Protein AF-A0A352V166-F1 (afdb_monomer_lite)

Structure (mmCIF, N/CA/C/O backbone):
data_AF-A0A352V166-F1
#
_entry.id   AF-A0A352V166-F1
#
loop_
_atom_site.group_PDB
_atom_site.id
_atom_site.type_symbol
_atom_site.label_atom_id
_atom_site.label_alt_id
_atom_site.label_comp_id
_atom_site.label_asym_id
_atom_site.label_entity_id
_atom_site.label_seq_id
_atom_site.pdbx_PDB_ins_code
_atom_site.Cartn_x
_atom_site.Cartn_y
_atom_site.Cartn_z
_atom_site.occupancy
_atom_site.B_iso_or_equiv
_atom_site.auth_seq_id
_atom_site.auth_comp_id
_atom_site.auth_asym_id
_atom_site.auth_atom_id
_atom_site.pdbx_PDB_model_num
ATOM 1 N N . MET A 1 1 ? -11.029 -11.689 23.098 1.00 53.31 1 MET A N 1
ATOM 2 C CA . MET A 1 1 ? -10.013 -11.714 22.024 1.00 53.31 1 MET A CA 1
ATOM 3 C C . MET A 1 1 ? -10.465 -12.757 21.020 1.00 53.31 1 MET A C 1
ATOM 5 O O . MET A 1 1 ? -10.627 -13.898 21.422 1.00 53.31 1 MET A O 1
ATOM 9 N N . ILE A 1 2 ? -10.786 -12.377 19.778 1.00 64.12 2 ILE A N 1
ATOM 10 C CA . ILE A 1 2 ? -11.103 -13.369 18.738 1.00 64.12 2 ILE A CA 1
ATOM 11 C C . ILE A 1 2 ? -9.780 -14.068 18.420 1.00 64.12 2 ILE A C 1
ATOM 13 O O . ILE A 1 2 ? -8.907 -13.467 17.798 1.00 64.12 2 ILE A O 1
ATOM 17 N N . ILE A 1 3 ? -9.601 -15.284 18.932 1.00 62.03 3 ILE A N 1
ATOM 18 C CA . ILE A 1 3 ? -8.465 -16.139 18.592 1.00 62.03 3 ILE A CA 1
ATOM 19 C C . ILE A 1 3 ? -8.775 -16.681 17.203 1.00 62.03 3 ILE A C 1
ATOM 21 O O . ILE A 1 3 ? -9.728 -17.432 17.018 1.00 62.03 3 ILE A O 1
ATOM 25 N N . ARG A 1 4 ? -8.032 -16.197 16.215 1.00 72.38 4 ARG A N 1
ATOM 26 C CA . ARG A 1 4 ? -8.092 -16.679 14.840 1.00 72.38 4 ARG A CA 1
ATOM 27 C C . ARG A 1 4 ? -6.852 -17.532 14.632 1.00 72.38 4 ARG A C 1
ATOM 29 O O . ARG A 1 4 ? -5.765 -17.085 15.007 1.00 72.38 4 ARG A O 1
ATOM 36 N N . ASP A 1 5 ? -7.002 -18.712 14.044 1.00 81.75 5 ASP A N 1
ATOM 37 C CA . ASP A 1 5 ? -5.846 -19.502 13.630 1.00 81.75 5 ASP A CA 1
ATOM 38 C C . ASP A 1 5 ? -4.987 -18.657 12.689 1.00 81.75 5 ASP A C 1
ATOM 40 O O . ASP A 1 5 ? -5.498 -18.000 11.774 1.00 81.75 5 ASP A O 1
ATOM 44 N N . LYS A 1 6 ? -3.685 -18.586 12.977 1.00 79.00 6 LYS A N 1
ATOM 45 C CA . LYS A 1 6 ? -2.766 -17.747 12.213 1.00 79.00 6 LYS A CA 1
ATOM 46 C C . LYS A 1 6 ? -2.494 -18.462 10.884 1.00 79.00 6 LYS A C 1
ATOM 48 O O . LYS A 1 6 ? -1.911 -19.544 10.923 1.00 79.00 6 LYS A O 1
ATOM 53 N N . PRO A 1 7 ? -2.915 -17.908 9.734 1.00 82.69 7 PRO A N 1
ATOM 54 C CA . PRO A 1 7 ? -2.663 -18.539 8.443 1.00 82.69 7 PRO A CA 1
ATOM 55 C C . PRO A 1 7 ? -1.157 -18.679 8.217 1.00 82.69 7 PRO A C 1
ATOM 57 O O . PRO A 1 7 ? -0.373 -17.840 8.681 1.00 82.69 7 PRO A O 1
ATOM 60 N N . SER A 1 8 ? -0.747 -19.738 7.517 1.00 87.94 8 SER A N 1
ATOM 61 C CA . SER A 1 8 ? 0.662 -19.919 7.191 1.00 87.94 8 SER A CA 1
ATOM 62 C C . SER A 1 8 ? 1.125 -18.826 6.211 1.00 87.94 8 SER A C 1
ATOM 64 O O . SER A 1 8 ? 0.308 -18.253 5.482 1.00 87.94 8 SER A O 1
ATOM 66 N N . PRO A 1 9 ? 2.432 -18.509 6.151 1.00 83.12 9 PRO A N 1
ATOM 67 C CA . PRO A 1 9 ? 2.951 -17.523 5.203 1.00 83.12 9 PRO A CA 1
ATOM 68 C C . PRO A 1 9 ? 2.604 -17.846 3.743 1.00 83.12 9 PRO A C 1
ATOM 70 O O . PRO A 1 9 ? 2.345 -16.934 2.964 1.00 83.12 9 PRO A O 1
ATOM 73 N N . LEU A 1 10 ? 2.546 -19.133 3.385 1.00 85.19 10 LEU A N 1
ATOM 74 C CA . LEU A 1 10 ? 2.178 -19.577 2.040 1.00 85.19 10 LEU A CA 1
ATOM 75 C C . LEU A 1 10 ? 0.692 -19.346 1.748 1.00 85.19 10 LEU A C 1
ATOM 77 O O . LEU A 1 10 ? 0.355 -18.880 0.662 1.00 85.19 10 LEU A O 1
ATOM 81 N N . ASP A 1 11 ? -0.186 -19.574 2.727 1.00 84.75 11 ASP A N 1
ATOM 82 C CA . ASP A 1 11 ? -1.621 -19.300 2.575 1.00 84.75 11 ASP A CA 1
ATOM 83 C C . ASP A 1 11 ? -1.883 -17.811 2.328 1.00 84.75 11 ASP A C 1
ATOM 85 O O . ASP A 1 11 ? -2.780 -17.446 1.571 1.00 84.75 11 ASP A O 1
ATOM 89 N N . LEU A 1 12 ? -1.067 -16.940 2.931 1.00 83.56 12 LEU A N 1
ATOM 90 C CA . LEU A 1 12 ? -1.139 -15.494 2.727 1.00 83.56 12 LEU A CA 1
ATOM 91 C C . LEU A 1 12 ? -0.666 -15.069 1.331 1.00 83.56 12 LEU A C 1
ATOM 93 O O . LEU A 1 12 ? -1.251 -14.152 0.758 1.00 83.56 12 LEU A O 1
ATOM 97 N N . MET A 1 13 ? 0.348 -15.732 0.762 1.00 83.56 13 MET A N 1
ATOM 98 C CA . MET A 1 13 ? 0.849 -15.415 -0.584 1.00 83.56 13 MET A CA 1
ATOM 99 C C . MET A 1 13 ? -0.201 -15.666 -1.674 1.00 83.56 13 MET A C 1
ATOM 101 O O . MET A 1 13 ? -0.250 -14.928 -2.656 1.00 83.56 13 MET A O 1
ATOM 105 N N . PHE A 1 14 ? -1.060 -16.671 -1.485 1.00 86.19 14 PHE A N 1
ATOM 106 C CA . PHE A 1 14 ? -2.126 -17.024 -2.429 1.00 86.19 14 PHE A CA 1
ATOM 107 C C . PHE A 1 14 ? -3.520 -16.534 -1.998 1.00 86.19 14 PHE A C 1
ATOM 109 O O . PHE A 1 14 ? -4.521 -16.821 -2.660 1.00 86.19 14 PHE A O 1
ATOM 116 N N . ALA A 1 15 ? -3.613 -15.752 -0.919 1.00 86.19 15 ALA A N 1
ATOM 117 C CA . ALA A 1 15 ? -4.870 -15.175 -0.465 1.00 86.19 15 ALA A CA 1
ATOM 118 C C . ALA A 1 15 ? -5.311 -14.022 -1.384 1.00 86.19 15 ALA A C 1
ATOM 120 O O . ALA A 1 15 ? -4.881 -12.881 -1.241 1.00 86.19 15 ALA A O 1
ATOM 121 N N . LEU A 1 16 ? -6.223 -14.302 -2.320 1.00 82.62 16 LEU A N 1
ATOM 122 C CA . LEU A 1 16 ? -6.797 -13.274 -3.204 1.00 82.62 16 LEU A CA 1
ATOM 123 C C . LEU A 1 16 ? -7.907 -12.452 -2.532 1.00 82.62 16 LEU A C 1
ATOM 125 O O . LEU A 1 16 ? -8.122 -11.287 -2.868 1.00 82.62 16 LEU A O 1
ATOM 129 N N . ARG A 1 17 ? -8.630 -13.039 -1.572 1.00 81.69 17 ARG A N 1
ATOM 130 C CA . ARG A 1 17 ? -9.742 -12.367 -0.884 1.00 81.69 17 ARG A CA 1
ATOM 131 C C . ARG A 1 17 ? -9.201 -11.376 0.146 1.00 81.69 17 ARG A C 1
ATOM 133 O O . ARG A 1 17 ? -8.595 -11.782 1.129 1.00 81.69 17 ARG A O 1
ATOM 140 N N . GLY A 1 18 ? -9.459 -10.086 -0.073 1.00 83.38 18 GLY A N 1
ATOM 141 C CA . GLY A 1 18 ? -8.989 -9.008 0.806 1.00 83.38 18 GLY A CA 1
ATOM 142 C C . GLY A 1 18 ? -7.542 -8.569 0.559 1.00 83.38 18 GLY A C 1
ATOM 143 O O . GLY A 1 18 ? -7.023 -7.765 1.327 1.00 83.38 18 GLY A O 1
ATOM 144 N N . SER A 1 19 ? -6.900 -9.073 -0.501 1.00 88.69 19 SER A N 1
ATOM 145 C CA . SER A 1 19 ? -5.600 -8.582 -0.967 1.00 88.69 19 SER A CA 1
ATOM 146 C C . SER A 1 19 ? -5.756 -7.305 -1.795 1.00 88.69 19 SER A C 1
ATOM 148 O O . SER A 1 19 ? -6.806 -7.050 -2.382 1.00 88.69 19 SER A O 1
ATOM 150 N N . VAL A 1 20 ? -4.681 -6.521 -1.873 1.00 90.38 20 VAL A N 1
ATOM 151 C CA . VAL A 1 20 ? -4.572 -5.353 -2.762 1.00 90.38 20 VAL A CA 1
ATOM 152 C C . VAL A 1 20 ? -4.355 -5.791 -4.216 1.00 90.38 20 VAL A C 1
ATOM 154 O O . VAL A 1 20 ? -4.649 -5.033 -5.134 1.00 90.38 20 VAL A O 1
ATOM 157 N N . LEU A 1 21 ? -3.898 -7.029 -4.450 1.00 90.56 21 LEU A N 1
ATOM 158 C CA . LEU A 1 21 ? -3.531 -7.520 -5.780 1.00 90.56 21 LEU A CA 1
ATOM 159 C C . LEU A 1 21 ? -4.642 -7.347 -6.835 1.00 90.56 21 LEU A C 1
ATOM 161 O O . LEU A 1 21 ? -4.331 -6.790 -7.882 1.00 90.56 21 LEU A O 1
ATOM 165 N N . PRO A 1 22 ? -5.920 -7.724 -6.601 1.00 90.81 22 PRO A N 1
ATOM 166 C CA . PRO A 1 22 ? -6.977 -7.523 -7.597 1.00 90.81 22 PRO A CA 1
ATOM 167 C C . PRO A 1 22 ? -7.248 -6.046 -7.906 1.00 90.81 22 PRO A C 1
ATOM 169 O O . PRO A 1 22 ? -7.720 -5.733 -8.992 1.00 90.81 22 PRO A O 1
ATOM 172 N N . GLN A 1 23 ? -6.951 -5.147 -6.962 1.00 93.81 23 GLN A N 1
ATOM 173 C CA . GLN A 1 23 ? -7.154 -3.710 -7.127 1.00 93.81 23 GLN A CA 1
ATOM 174 C C . GLN A 1 23 ? -6.089 -3.072 -8.026 1.00 93.81 23 GLN A C 1
ATOM 176 O O . GLN A 1 23 ? -6.415 -2.123 -8.722 1.00 93.81 23 GLN A O 1
ATOM 181 N N . ILE A 1 24 ? -4.855 -3.594 -8.018 1.00 95.00 24 ILE A N 1
ATOM 182 C CA . ILE A 1 24 ? -3.724 -3.073 -8.812 1.00 95.00 24 ILE A CA 1
ATOM 183 C C . ILE A 1 24 ? -3.336 -3.974 -9.998 1.00 95.00 24 ILE A C 1
ATOM 185 O O . ILE A 1 24 ? -2.316 -3.757 -10.656 1.00 95.00 24 ILE A O 1
ATOM 189 N N . ALA A 1 25 ? -4.095 -5.048 -10.239 1.00 94.00 25 ALA A N 1
ATOM 190 C CA . ALA A 1 25 ? -3.760 -6.061 -11.239 1.00 94.00 25 ALA A CA 1
ATOM 191 C C . ALA A 1 25 ? -3.758 -5.496 -12.666 1.00 94.00 25 ALA A C 1
ATOM 193 O O . ALA A 1 25 ? -2.947 -5.923 -13.487 1.00 94.00 25 ALA A O 1
ATOM 194 N N . GLY A 1 26 ? -4.643 -4.537 -12.959 1.00 96.25 26 GLY A N 1
ATOM 195 C CA . GLY A 1 26 ? -4.715 -3.890 -14.268 1.00 96.25 26 GLY A CA 1
ATOM 196 C C . GLY A 1 26 ? -3.470 -3.055 -14.556 1.00 96.25 26 GLY A C 1
ATOM 197 O O . GLY A 1 26 ? -2.855 -3.201 -15.611 1.00 96.25 26 GLY A O 1
ATOM 198 N N . GLU A 1 27 ? -3.050 -2.240 -13.590 1.00 96.56 27 GLU A N 1
ATOM 199 C CA . GLU A 1 27 ? -1.855 -1.402 -13.670 1.00 96.56 27 GLU A CA 1
ATOM 200 C C . GLU A 1 27 ? -0.583 -2.249 -13.777 1.00 96.56 27 GLU A C 1
ATOM 202 O O . GLU A 1 27 ? 0.277 -1.969 -14.613 1.00 96.56 27 GLU A O 1
ATOM 207 N N . LEU A 1 28 ? -0.485 -3.324 -12.985 1.00 96.50 28 LEU A N 1
ATOM 208 C CA . LEU A 1 28 ? 0.605 -4.300 -13.079 1.00 96.50 28 LEU A CA 1
ATOM 209 C C . LEU A 1 28 ? 0.645 -4.972 -14.454 1.00 96.50 28 LEU A C 1
ATOM 211 O O . LEU A 1 28 ? 1.703 -5.034 -15.077 1.00 96.50 28 LEU A O 1
ATOM 215 N N . GLY A 1 29 ? -0.501 -5.457 -14.938 1.00 97.81 29 GLY A N 1
ATOM 216 C CA . GLY A 1 29 ? -0.604 -6.121 -16.235 1.00 97.81 29 GLY A CA 1
ATOM 217 C C . GLY A 1 29 ? -0.202 -5.201 -17.385 1.00 97.81 29 GLY A C 1
ATOM 218 O O . GLY A 1 29 ? 0.576 -5.599 -18.250 1.00 97.81 29 GLY A O 1
ATOM 219 N N . PHE A 1 30 ? -0.662 -3.949 -17.358 1.00 98.12 30 PHE A N 1
ATOM 220 C CA . PHE A 1 30 ? -0.275 -2.939 -18.338 1.00 98.12 30 PHE A CA 1
ATOM 221 C C . PHE A 1 30 ? 1.233 -2.652 -18.304 1.00 98.12 30 PHE A C 1
ATOM 223 O O . PHE A 1 30 ? 1.879 -2.663 -19.351 1.00 98.12 30 PHE A O 1
ATOM 230 N N . ALA A 1 31 ? 1.819 -2.464 -17.118 1.00 97.31 31 ALA A N 1
ATOM 231 C CA . ALA A 1 31 ? 3.255 -2.224 -16.977 1.00 97.31 31 ALA A CA 1
ATOM 232 C C . ALA A 1 31 ? 4.097 -3.396 -17.514 1.00 97.31 31 ALA A C 1
ATOM 234 O O . ALA A 1 31 ? 5.065 -3.176 -18.243 1.00 97.31 31 ALA A O 1
ATOM 235 N N . VAL A 1 32 ? 3.706 -4.640 -17.211 1.00 98.06 32 VAL A N 1
ATOM 236 C CA . VAL A 1 32 ? 4.367 -5.852 -17.726 1.00 98.06 32 VAL A CA 1
ATOM 237 C C . VAL A 1 32 ? 4.232 -5.953 -19.243 1.00 98.06 32 VAL A C 1
ATOM 239 O O . VAL A 1 32 ? 5.207 -6.283 -19.919 1.00 98.06 32 VAL A O 1
ATOM 242 N N . LEU A 1 33 ? 3.056 -5.645 -19.791 1.00 98.31 33 LEU A N 1
ATOM 243 C CA . LEU A 1 33 ? 2.819 -5.669 -21.231 1.00 98.31 33 LEU A CA 1
ATOM 244 C C . LEU A 1 33 ? 3.718 -4.662 -21.950 1.00 98.31 33 LEU A C 1
ATOM 246 O O . LEU A 1 33 ? 4.396 -5.031 -22.906 1.00 98.31 33 LEU A O 1
ATOM 250 N N . VAL A 1 34 ? 3.778 -3.419 -21.465 1.00 97.94 34 VAL A N 1
ATOM 251 C CA . VAL A 1 34 ? 4.638 -2.377 -22.042 1.00 97.94 34 VAL A CA 1
ATOM 252 C C . VAL A 1 34 ? 6.112 -2.764 -21.932 1.00 97.94 34 VAL A C 1
ATOM 254 O O . VAL A 1 34 ? 6.830 -2.698 -22.927 1.00 97.94 34 VAL A O 1
ATOM 257 N N . ALA A 1 35 ? 6.566 -3.226 -20.763 1.00 96.12 35 ALA A N 1
ATOM 258 C CA . ALA A 1 35 ? 7.950 -3.657 -20.568 1.00 96.12 35 ALA A CA 1
ATOM 259 C C . ALA A 1 35 ? 8.333 -4.804 -21.517 1.00 96.12 35 ALA A C 1
ATOM 261 O O . ALA A 1 35 ? 9.405 -4.787 -22.122 1.00 96.12 35 ALA A O 1
ATOM 262 N N . THR A 1 36 ? 7.432 -5.772 -21.694 1.00 97.50 36 THR A N 1
ATOM 263 C CA . THR A 1 36 ? 7.631 -6.905 -22.605 1.00 97.50 36 THR A CA 1
ATOM 264 C C . THR A 1 36 ? 7.660 -6.448 -24.061 1.00 97.50 36 THR A C 1
ATOM 266 O O . THR A 1 36 ? 8.524 -6.880 -24.817 1.00 97.50 36 THR A O 1
ATOM 269 N N . ALA A 1 37 ? 6.766 -5.540 -24.460 1.00 96.88 37 ALA A N 1
ATOM 270 C CA . ALA A 1 37 ? 6.744 -4.984 -25.810 1.00 96.88 37 ALA A CA 1
ATOM 271 C C . ALA A 1 37 ? 8.041 -4.228 -26.141 1.00 96.88 37 ALA A C 1
ATOM 273 O O . ALA A 1 37 ? 8.613 -4.436 -27.210 1.00 96.88 37 ALA A O 1
ATOM 274 N N . VAL A 1 38 ? 8.544 -3.412 -25.207 1.00 95.44 38 VAL A N 1
ATOM 275 C CA . VAL A 1 38 ? 9.826 -2.702 -25.354 1.00 95.44 38 VAL A CA 1
ATOM 276 C C . VAL A 1 38 ? 10.989 -3.688 -25.468 1.00 95.44 38 VAL A C 1
ATOM 278 O O . VAL A 1 38 ? 11.833 -3.530 -26.346 1.00 95.44 38 VAL A O 1
ATOM 281 N N . LEU A 1 39 ? 11.012 -4.736 -24.638 1.00 94.94 39 LEU A N 1
ATOM 282 C CA . LEU A 1 39 ? 12.040 -5.777 -24.700 1.00 94.94 39 LEU A CA 1
ATOM 283 C C . LEU A 1 39 ? 12.028 -6.524 -26.042 1.00 94.94 39 LEU A C 1
ATOM 285 O O . LEU A 1 39 ? 13.082 -6.785 -26.616 1.00 94.94 39 LEU A O 1
ATOM 289 N N . LEU A 1 40 ? 10.847 -6.877 -26.554 1.00 96.31 40 LEU A N 1
ATOM 290 C CA . LEU A 1 40 ? 10.722 -7.538 -27.854 1.00 96.31 40 LEU A CA 1
ATOM 291 C C . LEU A 1 40 ? 11.165 -6.618 -28.993 1.00 96.31 40 LEU A C 1
ATOM 293 O O . LEU A 1 40 ? 11.835 -7.080 -29.913 1.00 96.31 40 LEU A O 1
ATOM 297 N N . TRP A 1 41 ? 10.841 -5.327 -28.918 1.00 96.19 41 TRP A N 1
ATOM 298 C CA . TRP A 1 41 ? 11.278 -4.341 -29.904 1.00 96.19 41 TRP A CA 1
ATOM 299 C C . TRP A 1 41 ? 12.805 -4.217 -29.954 1.00 96.19 41 TRP A C 1
ATOM 301 O O . TRP A 1 41 ? 13.393 -4.326 -31.031 1.00 96.19 41 TRP A O 1
ATOM 311 N N . ASP A 1 42 ? 13.438 -4.061 -28.788 1.00 94.56 42 ASP A N 1
ATOM 312 C CA . ASP A 1 42 ? 14.895 -3.979 -28.635 1.00 94.56 42 ASP A CA 1
ATOM 313 C C . ASP A 1 42 ? 15.617 -5.200 -29.227 1.00 94.56 42 ASP A C 1
ATOM 315 O O . ASP A 1 42 ? 16.656 -5.075 -29.874 1.00 94.56 42 ASP A O 1
ATOM 319 N N . ARG A 1 43 ? 15.039 -6.397 -29.051 1.00 93.94 43 ARG A N 1
ATOM 320 C CA . ARG A 1 43 ? 15.643 -7.660 -29.498 1.00 93.94 43 ARG A CA 1
ATOM 321 C C . ARG A 1 43 ? 15.359 -8.033 -30.950 1.00 93.94 43 ARG A C 1
ATOM 323 O O . ARG A 1 43 ? 16.188 -8.717 -31.544 1.00 93.94 43 ARG A O 1
ATOM 330 N N . LEU A 1 44 ? 14.193 -7.673 -31.491 1.00 95.12 44 LEU A N 1
ATOM 331 C CA . LEU A 1 44 ? 13.716 -8.179 -32.786 1.00 95.12 44 LEU A CA 1
ATOM 332 C C . LEU A 1 44 ? 13.717 -7.136 -33.908 1.00 95.12 44 LEU A C 1
ATOM 334 O O . LEU A 1 44 ? 13.743 -7.528 -35.072 1.00 95.12 44 LEU A O 1
ATOM 338 N N . VAL A 1 45 ? 13.662 -5.838 -33.589 1.00 94.62 45 VAL A N 1
ATOM 339 C CA . VAL A 1 45 ? 13.555 -4.767 -34.596 1.00 94.62 45 VAL A CA 1
ATOM 340 C C . VAL A 1 45 ? 14.875 -4.017 -34.733 1.00 94.62 45 VAL A C 1
ATOM 342 O O . VAL A 1 45 ? 15.501 -4.053 -35.791 1.00 94.62 45 VAL A O 1
ATOM 345 N N . PHE A 1 46 ? 15.304 -3.333 -33.672 1.00 93.50 46 PHE A N 1
ATOM 346 C CA . PHE A 1 46 ? 16.568 -2.599 -33.630 1.00 93.50 46 PHE A CA 1
ATOM 347 C C . PHE A 1 46 ? 16.965 -2.332 -32.168 1.00 93.50 46 PHE A C 1
ATOM 349 O O . PHE A 1 46 ? 16.082 -1.973 -31.382 1.00 93.50 46 PHE A O 1
ATOM 356 N N . PRO A 1 47 ? 18.259 -2.448 -31.806 1.00 91.44 47 PRO A N 1
ATOM 357 C CA . PRO A 1 47 ? 18.720 -2.197 -30.444 1.00 91.44 47 PRO A CA 1
ATOM 358 C C . PRO A 1 47 ? 18.459 -0.751 -30.018 1.00 91.44 47 PRO A C 1
ATOM 360 O O . PRO A 1 47 ? 18.883 0.205 -30.671 1.00 91.44 47 PRO A O 1
ATOM 363 N N . LEU A 1 48 ? 17.775 -0.582 -28.893 1.00 90.69 48 LEU A N 1
ATOM 364 C CA . LEU A 1 48 ? 17.495 0.722 -28.315 1.00 90.69 48 LEU A CA 1
ATOM 365 C C . LEU A 1 48 ? 18.754 1.303 -27.644 1.00 90.69 48 LEU A C 1
ATOM 367 O O . LEU A 1 48 ? 19.612 0.566 -27.147 1.00 90.69 48 LEU A O 1
ATOM 371 N N . PRO A 1 49 ? 18.892 2.641 -27.593 1.00 90.19 49 PRO A N 1
ATOM 372 C CA . PRO A 1 49 ? 19.969 3.280 -26.850 1.00 90.19 49 PRO A CA 1
ATOM 373 C C . PRO A 1 49 ? 19.911 2.912 -25.366 1.00 90.19 49 PRO A C 1
ATOM 375 O O . PRO A 1 49 ? 18.845 2.926 -24.747 1.00 90.19 49 PRO A O 1
ATOM 378 N N . HIS A 1 50 ? 21.074 2.648 -24.775 1.00 85.69 50 HIS A N 1
ATOM 379 C CA . HIS A 1 50 ? 21.172 2.350 -23.352 1.00 85.69 50 HIS A CA 1
ATOM 380 C C . HIS A 1 50 ? 20.844 3.607 -22.544 1.00 85.69 50 HIS A C 1
ATOM 382 O O . HIS A 1 50 ? 21.545 4.618 -22.624 1.00 85.69 50 HIS A O 1
ATOM 388 N N . LEU A 1 51 ? 19.773 3.541 -21.758 1.00 86.62 51 LEU A N 1
ATOM 389 C CA . LEU A 1 51 ? 19.388 4.608 -20.843 1.00 86.62 51 LEU A CA 1
ATOM 390 C C . LEU A 1 51 ? 20.084 4.411 -19.496 1.00 86.62 51 LEU A C 1
ATOM 392 O O . LEU A 1 51 ? 20.192 3.295 -18.989 1.00 86.62 51 LEU A O 1
ATOM 396 N N . ASN A 1 52 ? 20.529 5.510 -18.892 1.00 90.44 52 ASN A N 1
ATOM 397 C CA . ASN A 1 52 ? 21.081 5.479 -17.545 1.00 90.44 52 ASN A CA 1
ATOM 398 C C . ASN A 1 52 ? 19.958 5.229 -16.520 1.00 90.44 52 ASN A C 1
ATOM 400 O O . ASN A 1 52 ? 18.979 5.975 -16.474 1.00 90.44 52 ASN A O 1
ATOM 404 N N . SER A 1 53 ? 20.114 4.209 -15.674 1.00 89.88 53 SER A N 1
ATOM 405 C CA . SER A 1 53 ? 19.148 3.851 -14.632 1.00 89.88 53 SER A CA 1
ATOM 406 C C . SER A 1 53 ? 19.255 4.705 -13.360 1.00 89.88 53 SER A C 1
ATOM 408 O O . SER A 1 53 ? 18.348 4.676 -12.527 1.00 89.88 53 SER A O 1
ATOM 410 N N . THR A 1 54 ? 20.328 5.485 -13.190 1.00 94.31 54 THR A N 1
ATOM 411 C CA . THR A 1 54 ? 20.590 6.278 -11.974 1.00 94.31 54 THR A CA 1
ATOM 412 C C . TH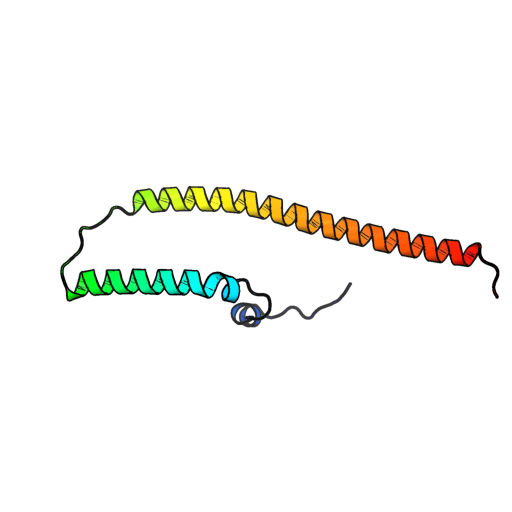R A 1 54 ? 19.447 7.225 -11.580 1.00 94.31 54 THR A C 1
ATOM 414 O O . THR A 1 54 ? 19.090 7.239 -10.399 1.00 94.31 54 THR A O 1
ATOM 417 N N . PRO A 1 55 ? 18.806 7.977 -12.499 1.00 93.75 55 PRO A N 1
ATOM 418 C CA . PRO A 1 55 ? 17.673 8.828 -12.134 1.00 93.75 55 PRO A CA 1
ATOM 419 C C . PRO A 1 55 ? 16.500 8.030 -11.548 1.00 93.75 55 PRO A C 1
ATOM 421 O O . PRO A 1 55 ? 15.873 8.469 -10.587 1.00 93.75 55 PRO A O 1
ATOM 4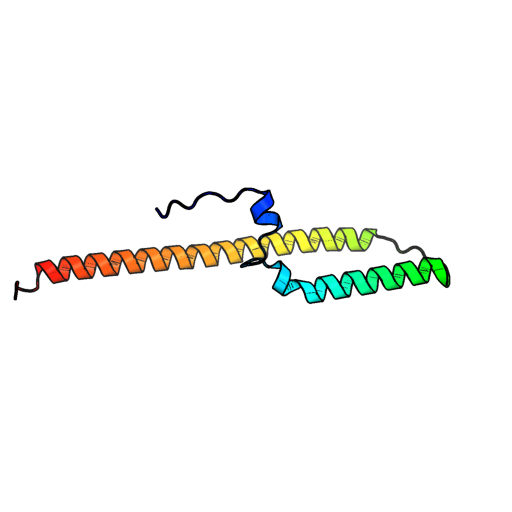24 N N . PHE A 1 56 ? 16.233 6.827 -12.066 1.00 92.88 56 PHE A N 1
ATOM 425 C CA . PHE A 1 56 ? 15.156 5.966 -11.569 1.00 92.88 56 PHE A CA 1
ATOM 426 C C . PHE A 1 56 ? 15.439 5.434 -10.164 1.00 92.88 56 PHE A C 1
ATOM 428 O O . PHE A 1 56 ? 14.518 5.338 -9.356 1.00 92.88 56 PHE A O 1
ATOM 435 N N . ALA A 1 57 ? 16.703 5.147 -9.841 1.00 94.19 57 ALA A N 1
ATOM 436 C CA . ALA A 1 57 ? 17.093 4.770 -8.484 1.00 94.19 57 ALA A CA 1
ATOM 437 C C . ALA A 1 57 ? 16.816 5.908 -7.487 1.00 94.19 57 ALA A C 1
ATOM 439 O O . ALA A 1 57 ? 16.245 5.669 -6.423 1.00 94.19 57 ALA A O 1
ATOM 440 N N . LEU A 1 58 ? 17.140 7.152 -7.859 1.00 96.56 58 LEU A N 1
ATOM 441 C CA . LEU A 1 58 ? 16.846 8.328 -7.036 1.00 96.56 58 LEU A CA 1
ATOM 442 C C . LEU A 1 58 ? 15.335 8.507 -6.823 1.00 96.56 58 LEU A C 1
ATOM 444 O O . LEU A 1 58 ? 14.893 8.704 -5.689 1.00 96.56 58 LEU A O 1
ATOM 448 N N . PHE A 1 59 ? 14.535 8.375 -7.887 1.00 96.25 59 PHE A N 1
ATOM 449 C CA . PHE A 1 59 ? 13.074 8.401 -7.774 1.00 96.25 59 PHE A CA 1
ATOM 450 C C . PHE A 1 59 ? 12.538 7.268 -6.892 1.00 96.25 59 PHE A C 1
ATOM 452 O O . PHE A 1 59 ? 11.627 7.502 -6.102 1.00 96.25 59 PHE A O 1
ATOM 459 N N . GLY A 1 60 ? 13.118 6.067 -6.972 1.00 95.69 60 GLY A N 1
ATOM 460 C CA . GLY A 1 60 ? 12.750 4.929 -6.128 1.00 95.69 60 GLY A CA 1
ATOM 461 C C . GLY A 1 60 ? 12.959 5.207 -4.639 1.00 95.69 60 GLY A C 1
ATOM 462 O O . GLY A 1 60 ? 12.062 4.962 -3.831 1.00 95.69 60 GLY A O 1
ATOM 463 N N . VAL A 1 61 ? 14.105 5.791 -4.276 1.00 97.00 61 VAL A N 1
ATOM 464 C CA . VAL A 1 61 ? 14.399 6.182 -2.889 1.00 97.00 61 VAL A CA 1
ATOM 465 C C . VAL A 1 61 ? 13.414 7.246 -2.411 1.00 97.00 61 VAL A C 1
ATOM 467 O O . VAL A 1 61 ? 12.790 7.067 -1.363 1.00 97.00 61 VAL A O 1
ATOM 470 N N . ALA A 1 62 ? 13.204 8.304 -3.198 1.00 97.25 62 ALA A N 1
ATOM 471 C CA . ALA A 1 62 ? 12.248 9.357 -2.864 1.00 97.25 62 ALA A CA 1
ATOM 472 C C . ALA A 1 62 ? 10.831 8.792 -2.666 1.00 97.25 62 ALA A C 1
ATOM 474 O O . ALA A 1 62 ? 10.189 9.062 -1.650 1.00 97.25 62 ALA A O 1
ATOM 475 N N . LEU A 1 63 ? 10.364 7.945 -3.589 1.00 97.50 63 LEU A N 1
ATOM 476 C CA . LEU A 1 63 ? 9.047 7.318 -3.515 1.00 97.50 63 LEU A CA 1
ATOM 477 C C . LEU A 1 63 ? 8.902 6.430 -2.274 1.00 97.50 63 LEU A C 1
ATOM 479 O O . LEU A 1 63 ? 7.869 6.498 -1.610 1.00 97.50 63 LEU A O 1
ATOM 483 N N . SER A 1 64 ? 9.924 5.640 -1.925 1.00 97.38 64 SER A N 1
ATOM 484 C CA . SER A 1 64 ? 9.885 4.794 -0.724 1.00 97.38 64 SER A CA 1
ATOM 485 C C . SER A 1 64 ? 9.739 5.609 0.563 1.00 97.38 64 SER A C 1
ATOM 487 O O . SER A 1 64 ? 8.971 5.230 1.449 1.00 97.38 64 SER A O 1
ATOM 489 N N . LEU A 1 65 ? 10.409 6.763 0.640 1.00 97.56 65 LEU A N 1
ATOM 490 C CA . LEU A 1 65 ? 10.353 7.643 1.799 1.00 97.56 65 LEU A CA 1
ATOM 491 C C . LEU A 1 65 ? 8.956 8.261 1.941 1.00 97.56 65 LEU A C 1
ATOM 493 O O . LEU A 1 65 ? 8.349 8.196 3.012 1.00 97.56 65 LEU A O 1
ATOM 497 N N . PHE A 1 66 ? 8.409 8.797 0.846 1.00 97.75 66 PHE A N 1
ATOM 498 C CA . PHE A 1 66 ? 7.052 9.349 0.840 1.00 97.75 66 PHE A CA 1
ATOM 499 C C . PHE A 1 66 ? 5.993 8.294 1.156 1.00 97.75 66 PHE A C 1
ATOM 501 O O . PHE A 1 66 ? 5.050 8.570 1.901 1.00 97.75 66 PHE A O 1
ATOM 508 N N . LEU A 1 67 ? 6.154 7.078 0.630 1.00 97.38 67 LEU A N 1
ATOM 509 C CA . LEU A 1 67 ? 5.253 5.972 0.926 1.00 97.38 67 LEU A CA 1
ATOM 510 C C . LEU A 1 67 ? 5.319 5.585 2.408 1.00 97.38 67 LEU A C 1
ATOM 512 O O . LEU A 1 67 ? 4.276 5.347 3.009 1.00 97.38 67 LEU A O 1
ATOM 516 N N . GLY A 1 68 ? 6.508 5.594 3.017 1.00 97.56 68 GLY A N 1
ATOM 517 C CA . GLY A 1 68 ? 6.685 5.369 4.452 1.00 97.56 68 GLY A CA 1
ATOM 518 C C . GLY A 1 68 ? 5.901 6.371 5.300 1.00 97.56 68 GLY A C 1
ATOM 519 O O . GLY A 1 68 ? 5.098 5.971 6.144 1.00 97.56 68 GLY A O 1
ATOM 520 N N . PHE A 1 69 ? 6.049 7.671 5.025 1.00 97.94 69 PHE A N 1
ATOM 521 C CA . PHE A 1 69 ? 5.287 8.709 5.730 1.00 97.94 69 PHE A CA 1
ATOM 522 C C . PHE A 1 69 ? 3.775 8.566 5.528 1.00 97.94 69 PHE A C 1
ATOM 524 O O . PHE A 1 69 ? 3.010 8.635 6.492 1.00 97.94 69 PHE A O 1
ATOM 531 N N . ARG A 1 70 ? 3.335 8.312 4.289 1.00 97.56 70 ARG A N 1
ATOM 532 C CA . ARG A 1 70 ? 1.917 8.119 3.965 1.00 97.56 70 ARG A CA 1
ATOM 533 C C . ARG A 1 70 ? 1.327 6.899 4.674 1.00 97.56 70 ARG A C 1
ATOM 535 O O . ARG A 1 70 ? 0.212 6.980 5.185 1.00 97.56 70 ARG A O 1
ATOM 542 N N . ASN A 1 71 ? 2.053 5.785 4.704 1.00 97.38 71 ASN A N 1
ATOM 543 C CA . ASN A 1 71 ? 1.597 4.548 5.331 1.00 97.38 71 ASN A CA 1
ATOM 544 C C . ASN A 1 71 ? 1.482 4.696 6.847 1.00 97.38 71 ASN A C 1
ATOM 546 O O . ASN A 1 71 ? 0.478 4.262 7.405 1.00 97.38 71 ASN A O 1
ATOM 550 N N . ASN A 1 72 ? 2.447 5.357 7.493 1.00 97.81 72 ASN A N 1
ATOM 551 C CA . ASN A 1 72 ? 2.387 5.635 8.929 1.00 97.81 72 ASN A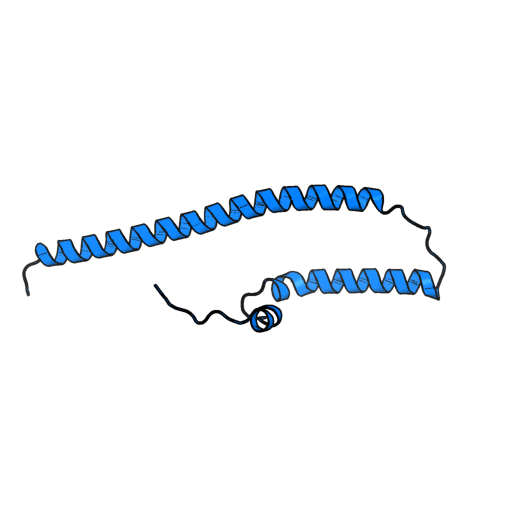 CA 1
ATOM 552 C C . ASN A 1 72 ? 1.148 6.470 9.276 1.00 97.81 72 ASN A C 1
ATOM 554 O O . ASN A 1 72 ? 0.336 6.051 10.095 1.00 97.81 72 ASN A O 1
ATOM 558 N N . ALA A 1 73 ? 0.922 7.582 8.567 1.00 98.12 73 ALA A N 1
ATOM 559 C CA . ALA A 1 73 ? -0.250 8.427 8.798 1.00 98.12 73 ALA A CA 1
ATOM 560 C C . ALA A 1 73 ? -1.582 7.687 8.548 1.00 98.12 73 ALA A C 1
ATOM 562 O O . ALA A 1 73 ? -2.542 7.836 9.307 1.00 98.12 73 ALA A O 1
ATOM 563 N N . ALA A 1 74 ? -1.654 6.867 7.494 1.00 97.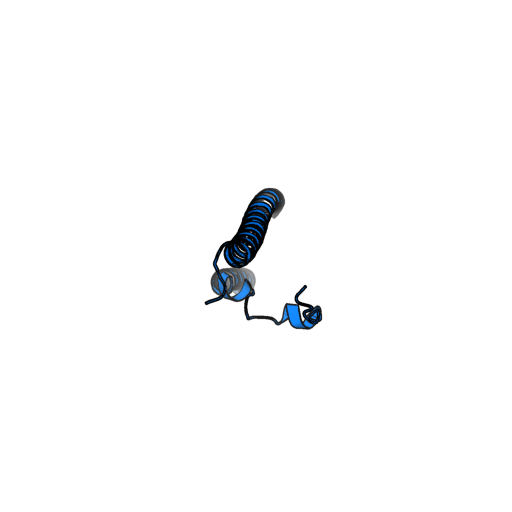56 74 ALA A N 1
ATOM 564 C CA . ALA A 1 74 ? -2.838 6.060 7.203 1.00 97.56 74 ALA A CA 1
ATOM 565 C C . ALA A 1 74 ? -3.098 5.001 8.287 1.00 97.56 74 ALA A C 1
ATOM 567 O O . ALA A 1 74 ? -4.251 4.793 8.677 1.00 97.56 74 ALA A O 1
ATOM 568 N N . TYR A 1 75 ? -2.039 4.355 8.780 1.00 97.62 75 TYR A N 1
ATOM 569 C CA . TYR A 1 75 ? -2.119 3.363 9.846 1.00 97.62 75 TYR A CA 1
ATOM 570 C C . TYR A 1 75 ? -2.576 3.988 11.165 1.00 97.62 75 TYR A C 1
ATOM 572 O O . TYR A 1 75 ? -3.503 3.470 11.791 1.00 97.62 75 TYR A O 1
ATOM 580 N N . ASP A 1 76 ? -2.005 5.131 11.547 1.00 98.19 76 ASP A N 1
ATOM 581 C CA . ASP A 1 76 ? -2.384 5.846 12.766 1.00 98.19 76 ASP A CA 1
ATOM 582 C C . ASP A 1 76 ? -3.864 6.238 12.744 1.00 98.19 76 ASP A C 1
ATOM 584 O O . ASP A 1 76 ? -4.583 5.988 13.714 1.00 98.19 76 ASP A O 1
ATOM 588 N N . ARG A 1 77 ? -4.361 6.742 11.604 1.00 98.00 77 ARG A N 1
ATOM 589 C CA . ARG A 1 77 ? -5.782 7.081 11.426 1.00 98.00 77 ARG A CA 1
ATOM 590 C C . ARG A 1 77 ? -6.692 5.855 11.509 1.00 98.00 77 ARG A C 1
ATOM 592 O O . ARG A 1 77 ? -7.766 5.908 12.110 1.00 98.00 77 ARG A O 1
ATOM 599 N N . TRP A 1 78 ? -6.285 4.740 10.900 1.00 97.88 78 TRP A N 1
ATOM 600 C CA . TRP A 1 78 ? -7.028 3.482 11.001 1.00 97.88 78 TRP A CA 1
ATOM 601 C C . TRP A 1 78 ? -7.090 2.987 12.452 1.00 97.88 78 TRP A C 1
ATOM 603 O O . TRP A 1 78 ? -8.150 2.571 12.931 1.00 97.88 78 TRP A O 1
ATOM 613 N N . TRP A 1 79 ? -5.974 3.074 13.175 1.00 98.00 79 TRP A N 1
ATOM 614 C CA . TRP A 1 79 ? -5.894 2.661 14.570 1.00 98.00 79 TRP A CA 1
ATOM 615 C C . TRP A 1 79 ? -6.695 3.578 15.499 1.00 98.00 79 TRP A C 1
ATOM 617 O O . TRP A 1 79 ? -7.370 3.105 16.414 1.00 98.00 79 TRP A O 1
ATOM 627 N N . GLU A 1 80 ? -6.680 4.885 15.254 1.00 98.31 80 GLU A N 1
ATOM 628 C CA . GLU A 1 80 ? -7.506 5.857 15.964 1.00 98.31 80 GLU A CA 1
ATOM 629 C C . GLU A 1 80 ? -8.998 5.528 15.855 1.00 98.31 80 GLU A C 1
ATOM 631 O O . GLU A 1 80 ? -9.670 5.395 16.880 1.00 98.31 80 GLU A O 1
ATOM 636 N N . ALA A 1 81 ? -9.495 5.273 14.641 1.00 98.25 81 ALA A N 1
ATOM 637 C CA . ALA A 1 81 ? -10.882 4.868 14.426 1.00 98.25 81 ALA A CA 1
ATOM 638 C C . ALA A 1 81 ? -11.241 3.583 15.197 1.00 98.25 81 ALA A C 1
ATOM 640 O O . ALA A 1 81 ? -12.316 3.480 15.792 1.00 98.25 81 ALA A O 1
ATOM 641 N N . ARG A 1 82 ? -10.325 2.605 15.246 1.00 97.38 82 ARG A N 1
ATOM 642 C CA . ARG A 1 82 ? -10.505 1.369 16.027 1.00 97.38 82 ARG A CA 1
ATOM 643 C C . ARG A 1 82 ? -10.593 1.632 17.530 1.00 97.38 82 ARG A C 1
ATOM 645 O O . ARG A 1 82 ? -11.434 1.016 18.185 1.00 97.38 82 ARG A O 1
ATOM 652 N N . LYS A 1 83 ? -9.769 2.536 18.069 1.00 97.69 83 LYS A N 1
ATOM 653 C CA . LYS A 1 83 ? -9.825 2.944 19.484 1.00 97.69 83 LYS A CA 1
ATOM 654 C C . LYS A 1 83 ? -11.158 3.617 19.815 1.00 97.69 83 LYS A C 1
ATOM 656 O O . LYS A 1 83 ? -11.795 3.225 20.787 1.00 97.69 83 LYS A O 1
ATOM 661 N N . LEU A 1 84 ? -11.609 4.555 18.980 1.00 98.25 84 LEU A N 1
ATOM 662 C CA . LEU A 1 84 ? -12.888 5.252 19.163 1.00 98.25 84 LEU A CA 1
ATOM 663 C C . LEU A 1 84 ? -14.081 4.289 19.120 1.00 98.25 84 LEU A C 1
ATOM 665 O O . LEU A 1 84 ? -14.958 4.353 19.977 1.00 98.25 84 LEU A O 1
ATOM 669 N N . TRP A 1 85 ? -14.085 3.336 18.183 1.00 98.06 85 TRP A N 1
ATOM 670 C CA . TRP A 1 85 ? -15.109 2.288 18.139 1.00 98.06 85 TRP A CA 1
ATOM 671 C C . TRP A 1 85 ? -15.108 1.416 19.402 1.00 98.06 85 TRP A C 1
ATOM 673 O O . TRP A 1 85 ? -16.162 1.039 19.913 1.00 98.06 85 TRP A O 1
ATOM 683 N N . GLY A 1 86 ? -13.919 1.106 19.928 1.00 97.25 86 GLY A N 1
ATOM 684 C CA . GLY A 1 86 ? -13.767 0.404 21.200 1.00 97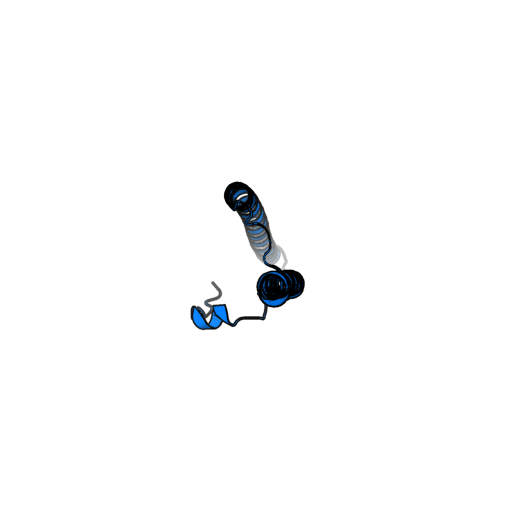.25 86 GLY A CA 1
ATOM 685 C C . GLY A 1 86 ? -14.350 1.186 22.377 1.00 97.25 86 GLY A C 1
ATOM 686 O O . GLY A 1 86 ? -15.069 0.602 23.184 1.00 97.25 86 GLY A O 1
ATOM 687 N N . ALA A 1 87 ? -14.093 2.494 22.441 1.00 98.25 87 ALA A N 1
ATOM 688 C CA . ALA A 1 87 ? -14.645 3.374 23.467 1.00 98.25 87 ALA A CA 1
ATOM 689 C C . ALA A 1 87 ? -16.178 3.428 23.397 1.00 98.25 87 ALA A C 1
ATOM 691 O O . ALA A 1 87 ? -16.837 3.190 24.403 1.00 98.25 87 ALA A O 1
ATOM 692 N N . LEU A 1 88 ? -16.753 3.609 22.203 1.00 98.12 88 LEU A N 1
ATOM 693 C CA . LEU A 1 88 ? -18.208 3.619 22.010 1.00 98.12 88 LEU A CA 1
ATOM 694 C C . LEU A 1 88 ? -18.876 2.331 22.518 1.00 98.12 88 LEU A C 1
ATOM 696 O O . LEU A 1 88 ? -19.911 2.384 23.177 1.00 98.12 88 LEU A O 1
ATOM 700 N N . LEU A 1 89 ? -18.279 1.166 22.243 1.00 97.81 89 LEU A N 1
ATOM 701 C CA . LEU A 1 89 ? -18.787 -0.118 22.739 1.00 97.81 89 LEU A CA 1
ATOM 702 C C . LEU A 1 89 ? -18.738 -0.227 24.268 1.00 97.81 89 LEU A C 1
ATOM 704 O O . LEU A 1 89 ? -19.587 -0.895 24.855 1.00 97.81 89 LEU A O 1
ATOM 708 N N . ILE A 1 90 ? -17.731 0.369 24.908 1.00 97.81 90 ILE A N 1
ATOM 709 C CA . ILE A 1 90 ? -17.615 0.391 26.369 1.00 97.81 90 ILE A CA 1
ATOM 710 C C . ILE A 1 90 ? -18.698 1.297 26.957 1.00 97.81 90 ILE A C 1
ATOM 712 O O . ILE A 1 90 ? -19.455 0.834 27.807 1.00 97.81 90 ILE A O 1
ATOM 716 N N . GLU A 1 91 ? -18.832 2.520 26.447 1.00 98.19 91 GLU A N 1
ATOM 717 C CA . GLU A 1 91 ? -19.851 3.483 26.887 1.00 98.19 91 GLU A CA 1
ATOM 718 C C . GLU A 1 91 ? -21.270 2.924 26.721 1.00 98.19 91 GLU A C 1
ATOM 720 O O . GLU A 1 91 ? -22.080 2.983 27.642 1.00 98.19 91 GLU A O 1
ATOM 725 N N . ALA A 1 92 ? -21.563 2.270 25.592 1.00 98.00 92 ALA A N 1
ATOM 726 C CA . ALA A 1 92 ? -22.861 1.635 25.367 1.00 98.00 92 ALA A CA 1
ATOM 727 C C . ALA A 1 92 ? -23.167 0.528 26.394 1.00 98.00 92 ALA A C 1
ATOM 729 O O . ALA A 1 92 ? -24.306 0.389 26.841 1.00 98.00 92 ALA A O 1
ATOM 730 N N . ARG A 1 93 ? -22.158 -0.256 26.800 1.00 97.06 93 ARG A N 1
ATOM 731 C CA . ARG A 1 93 ? -22.319 -1.286 27.841 1.00 97.06 93 ARG A CA 1
ATOM 732 C C . ARG A 1 93 ? -22.493 -0.683 29.227 1.00 97.06 93 ARG A C 1
ATOM 734 O O . ARG A 1 93 ? -23.284 -1.210 30.003 1.00 97.06 93 ARG A O 1
ATOM 741 N N . MET A 1 94 ? -21.762 0.387 29.539 1.00 97.12 94 MET A N 1
ATOM 742 C CA . MET A 1 94 ? -21.925 1.114 30.799 1.00 97.12 94 MET A CA 1
ATOM 743 C C . MET A 1 94 ? -23.332 1.700 30.895 1.00 97.12 94 MET A C 1
ATOM 745 O O . MET A 1 94 ? -24.020 1.443 31.875 1.00 97.12 94 MET A O 1
ATOM 749 N N . MET A 1 95 ? -23.806 2.351 29.829 1.00 96.88 95 MET A N 1
ATOM 750 C CA . MET A 1 95 ? -25.167 2.878 29.747 1.00 96.88 95 MET A CA 1
ATOM 751 C C . MET A 1 95 ? -26.222 1.783 29.947 1.00 96.88 95 MET A C 1
ATOM 753 O O . MET A 1 95 ? -27.155 1.967 30.719 1.00 96.88 95 MET A O 1
ATOM 757 N N . ALA A 1 96 ? -26.071 0.625 29.295 1.00 96.19 96 ALA A N 1
ATOM 758 C CA . ALA A 1 96 ? -27.003 -0.492 29.459 1.00 96.19 96 ALA A CA 1
ATOM 759 C C . ALA A 1 96 ? -27.010 -1.051 30.892 1.00 96.19 96 ALA A C 1
ATOM 761 O O . ALA A 1 96 ? -28.074 -1.354 31.428 1.00 96.19 96 ALA A O 1
ATOM 762 N N . ARG A 1 97 ? -25.832 -1.166 31.523 1.00 95.38 97 ARG A N 1
ATOM 763 C CA . ARG A 1 97 ? -25.709 -1.585 32.926 1.00 95.38 97 ARG A CA 1
ATOM 764 C C . ARG A 1 97 ? -26.405 -0.593 33.851 1.00 95.38 97 ARG A C 1
ATOM 766 O O . ARG A 1 97 ? -27.165 -1.009 34.714 1.00 95.38 97 ARG A O 1
ATOM 773 N N . ASP A 1 98 ? -26.139 0.695 33.676 1.00 95.19 98 ASP A N 1
ATOM 774 C CA . ASP A 1 98 ? -26.694 1.729 34.544 1.00 95.19 98 ASP A CA 1
ATOM 775 C C . ASP A 1 98 ? -28.216 1.815 34.359 1.00 95.19 98 ASP A C 1
ATOM 777 O O . ASP A 1 98 ? -28.954 1.846 35.340 1.00 95.19 98 ASP A O 1
ATOM 781 N N . ALA A 1 99 ? -28.710 1.716 33.120 1.00 95.06 99 ALA A N 1
ATOM 782 C CA . ALA A 1 99 ? -30.140 1.626 32.835 1.00 95.06 99 ALA A CA 1
ATOM 783 C C . ALA A 1 99 ? -30.808 0.436 33.545 1.00 95.06 99 ALA A C 1
ATOM 785 O O . ALA A 1 99 ? -31.885 0.608 34.102 1.00 95.06 99 ALA A O 1
ATOM 786 N N . ALA A 1 100 ? -30.166 -0.737 33.587 1.00 92.44 100 ALA A N 1
ATOM 787 C CA . ALA A 1 100 ? -30.690 -1.908 34.296 1.00 92.44 100 ALA A CA 1
ATOM 788 C C . ALA A 1 100 ? -30.745 -1.733 35.825 1.00 92.44 100 ALA A C 1
ATOM 790 O O . ALA A 1 100 ? -31.525 -2.408 36.481 1.00 92.44 100 ALA A O 1
ATOM 791 N N . VAL A 1 101 ? -29.930 -0.843 36.403 1.00 93.38 101 VAL A N 1
ATOM 792 C CA . VAL A 1 101 ? -29.982 -0.528 37.842 1.00 93.38 101 VAL A CA 1
ATOM 793 C C . VAL A 1 101 ? -31.100 0.468 38.157 1.00 93.38 101 VAL A C 1
ATOM 795 O O . VAL A 1 101 ? -31.720 0.381 39.213 1.00 93.38 101 VAL A O 1
ATOM 798 N N . PHE A 1 102 ? -31.336 1.440 37.272 1.00 91.25 102 PHE A N 1
ATOM 799 C CA . PHE A 1 102 ? -32.294 2.522 37.522 1.00 91.25 102 PHE A CA 1
ATOM 800 C C . PHE A 1 102 ? -33.712 2.234 37.021 1.00 91.25 102 PHE A C 1
ATOM 802 O O . PHE A 1 102 ? -34.659 2.856 37.507 1.00 91.25 102 PHE A O 1
ATOM 809 N N . LEU A 1 103 ? -33.879 1.333 36.053 1.00 89.62 103 LEU A N 1
ATOM 810 C CA . LEU A 1 103 ? -35.195 0.910 35.590 1.00 89.62 103 LEU A CA 1
ATOM 811 C C . LEU A 1 103 ? -35.742 -0.180 36.523 1.00 89.62 103 LEU A C 1
ATOM 813 O O . LEU A 1 103 ? -35.021 -1.127 36.823 1.00 89.62 103 LEU A O 1
ATOM 817 N N . PRO A 1 104 ? -36.996 -0.065 36.988 1.00 78.62 104 PRO A N 1
ATOM 818 C CA . PRO A 1 104 ? -37.616 -1.110 37.789 1.00 78.62 104 PRO A CA 1
ATOM 819 C C . PRO A 1 104 ? -37.773 -2.395 36.967 1.00 78.62 104 PRO A C 1
ATOM 821 O O . PRO A 1 104 ? -38.123 -2.334 35.784 1.00 78.62 104 PRO A O 1
ATOM 824 N N . ASP A 1 105 ? -37.552 -3.544 37.610 1.00 76.88 105 ASP A N 1
ATOM 825 C CA . ASP A 1 105 ? -37.868 -4.852 37.035 1.00 76.88 105 ASP A CA 1
ATOM 826 C C . ASP A 1 105 ? -39.369 -4.875 36.697 1.00 76.88 105 ASP A C 1
ATOM 828 O O . ASP A 1 105 ? -40.215 -4.732 37.585 1.00 76.88 105 ASP A O 1
ATO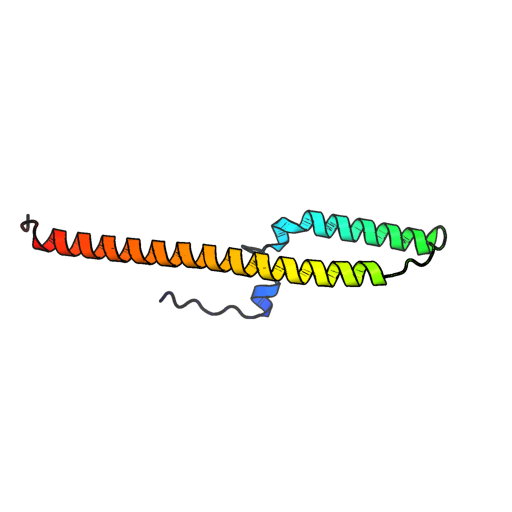M 832 N N . THR A 1 106 ? -39.692 -4.969 35.405 1.00 60.81 106 THR A N 1
ATOM 833 C CA . THR A 1 106 ? -41.074 -5.116 34.910 1.00 60.81 106 THR A CA 1
ATOM 834 C C . THR A 1 106 ? -41.439 -6.579 34.763 1.00 60.81 106 THR A C 1
ATOM 836 O O . THR A 1 106 ? -40.539 -7.383 34.430 1.00 60.81 106 THR A O 1
#

Secondary structure (DSSP, 8-state):
--------HHHHHT--TT-SHHHHHHHHHHHHHHHHHHHHHHHHT-PPPPPPSHHHHHHHHHHHHHHHHHHHHHHHHHHHHHHHHHHHHHHHHHHHHHHHHHS---

Radius of gyration: 26.13 Å; chains: 1; bounding box: 62×29×72 Å

pLDDT: mean 92.09, std 8.57, range [53.31, 98.31]

Foldseek 3Di:
DPDDDDDDPVCVVPPPVPDCCVVCVVVVVVVVVVVVVVVCCCVPPHNDDDDDCVVVVVVVVVVVVVVVVVVVVVVVVVVVVVVVVVVVVVVVVVVVVVCVVPDDDD

Sequence (106 aa):
MIIRDKPSPLDLMFALRGSVLPQIAGELGFAVLVATAVLLWDRLVFPLPHLNSTPFALFGVALSLFLGFRNNAAYDRWWEARKLWGALLIEARMMARDAAVFLPDT